Protein AF-A0A9X2I7Q3-F1 (afdb_monomer_lite)

Structure (mmCIF, N/CA/C/O backbone):
data_AF-A0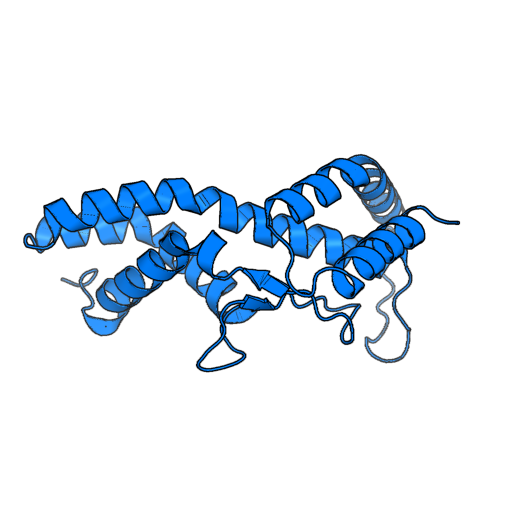A9X2I7Q3-F1
#
_entry.id   AF-A0A9X2I7Q3-F1
#
loop_
_atom_site.group_PDB
_atom_site.id
_atom_site.type_symbol
_atom_site.label_atom_id
_atom_site.label_alt_id
_atom_site.label_comp_id
_atom_site.label_asym_id
_atom_site.label_entity_id
_atom_site.label_seq_id
_atom_site.pdbx_PDB_ins_code
_atom_site.Cartn_x
_atom_site.Cartn_y
_atom_site.Cartn_z
_atom_site.occupancy
_atom_site.B_iso_or_equiv
_atom_site.auth_seq_id
_atom_site.auth_comp_id
_atom_site.auth_asym_id
_atom_site.auth_atom_id
_atom_site.pdbx_PDB_model_num
ATOM 1 N N . MET A 1 1 ? 18.298 -0.825 -27.591 1.00 58.97 1 MET A N 1
ATOM 2 C CA . MET A 1 1 ? 17.003 -0.404 -27.020 1.00 58.97 1 MET A CA 1
ATOM 3 C C . MET A 1 1 ? 17.300 0.122 -25.633 1.00 58.97 1 MET A C 1
ATOM 5 O O . MET A 1 1 ? 17.961 -0.590 -24.888 1.00 58.97 1 MET A O 1
ATOM 9 N N . ASP A 1 2 ? 16.919 1.358 -25.334 1.00 86.06 2 ASP A N 1
ATOM 10 C CA . ASP A 1 2 ? 17.159 1.960 -24.019 1.00 86.06 2 ASP A CA 1
ATOM 11 C C . ASP A 1 2 ? 16.440 1.172 -22.893 1.00 86.06 2 ASP A C 1
ATOM 13 O O . ASP A 1 2 ? 15.417 0.523 -23.138 1.00 86.06 2 ASP A O 1
ATOM 17 N N . ILE A 1 3 ? 17.007 1.162 -21.682 1.00 87.88 3 ILE A N 1
ATOM 18 C CA . ILE A 1 3 ? 16.543 0.343 -20.551 1.00 87.88 3 ILE A CA 1
ATOM 19 C C . ILE A 1 3 ? 15.154 0.763 -20.058 1.00 87.88 3 ILE A C 1
ATOM 21 O O . ILE A 1 3 ? 14.356 -0.108 -19.704 1.00 87.88 3 ILE A O 1
ATOM 25 N N . ALA A 1 4 ? 14.819 2.059 -20.117 1.00 87.31 4 ALA A N 1
ATOM 26 C CA . ALA A 1 4 ? 13.491 2.555 -19.762 1.00 87.31 4 ALA A CA 1
ATOM 27 C C . ALA A 1 4 ? 12.441 2.035 -20.753 1.00 87.31 4 ALA A C 1
ATOM 29 O O . ALA A 1 4 ? 11.371 1.566 -20.359 1.00 87.31 4 ALA A O 1
ATOM 30 N N . THR A 1 5 ? 12.787 2.007 -22.044 1.00 89.06 5 THR A N 1
ATOM 31 C CA . THR A 1 5 ? 11.926 1.422 -23.086 1.00 89.06 5 THR A CA 1
ATOM 32 C C . THR A 1 5 ? 11.692 -0.072 -22.839 1.00 89.06 5 THR A C 1
ATOM 34 O O . THR A 1 5 ? 10.551 -0.528 -22.854 1.00 89.06 5 THR A O 1
ATOM 37 N N . GLN A 1 6 ? 12.745 -0.831 -22.515 1.00 90.75 6 GLN A N 1
ATOM 38 C CA . GLN A 1 6 ? 12.624 -2.261 -22.196 1.00 90.75 6 GLN A CA 1
ATOM 39 C C . GLN A 1 6 ? 11.746 -2.520 -20.961 1.00 90.75 6 GLN A C 1
ATOM 41 O O . GLN A 1 6 ? 10.988 -3.492 -20.934 1.00 90.75 6 GLN A O 1
ATOM 46 N N . ALA A 1 7 ? 11.847 -1.670 -19.936 1.00 91.00 7 ALA A N 1
ATOM 47 C CA . ALA A 1 7 ? 11.047 -1.777 -18.719 1.00 91.00 7 ALA A CA 1
ATOM 48 C C . ALA A 1 7 ? 9.551 -1.565 -18.993 1.00 91.00 7 ALA A C 1
ATOM 50 O O . ALA A 1 7 ? 8.715 -2.348 -18.527 1.00 91.00 7 ALA A O 1
ATOM 51 N N . ILE A 1 8 ? 9.232 -0.551 -19.802 1.00 90.00 8 ILE A N 1
ATOM 52 C CA . ILE A 1 8 ? 7.868 -0.235 -20.240 1.00 90.00 8 ILE A CA 1
ATOM 53 C C . ILE A 1 8 ? 7.312 -1.348 -21.139 1.00 90.00 8 ILE A C 1
ATOM 55 O O . ILE A 1 8 ? 6.166 -1.763 -20.968 1.00 90.00 8 ILE A O 1
ATOM 59 N N . ASP A 1 9 ? 8.108 -1.881 -22.065 1.00 91.19 9 ASP A N 1
ATOM 60 C CA . ASP A 1 9 ? 7.674 -2.955 -22.964 1.00 91.19 9 ASP A CA 1
ATOM 61 C C . ASP A 1 9 ? 7.382 -4.260 -22.217 1.00 91.19 9 ASP A C 1
ATOM 63 O O . ASP A 1 9 ? 6.385 -4.931 -22.501 1.00 91.19 9 ASP A O 1
ATOM 67 N N . LEU A 1 10 ? 8.201 -4.608 -21.219 1.00 91.19 10 LEU A N 1
ATOM 68 C CA . LEU A 1 10 ? 7.933 -5.756 -20.353 1.00 91.19 10 LEU A CA 1
ATOM 69 C C . LEU A 1 10 ? 6.598 -5.598 -19.618 1.00 91.19 10 LEU A C 1
ATOM 71 O O . LEU A 1 10 ? 5.792 -6.531 -19.604 1.00 91.19 10 LEU A O 1
ATOM 75 N N . LEU A 1 11 ? 6.356 -4.416 -19.048 1.00 90.06 11 LEU A N 1
ATOM 76 C CA . LEU A 1 11 ? 5.111 -4.104 -18.355 1.00 90.06 11 LEU A CA 1
ATOM 77 C C . LEU A 1 11 ? 3.906 -4.183 -19.304 1.00 90.06 11 LEU A C 1
ATOM 79 O O . LEU A 1 11 ? 2.919 -4.842 -18.987 1.00 90.06 11 LEU A O 1
ATOM 83 N N . ASN A 1 12 ? 4.004 -3.610 -20.505 1.00 89.25 12 ASN A N 1
ATOM 84 C CA . ASN A 1 12 ? 2.956 -3.699 -21.525 1.00 89.25 12 ASN A CA 1
ATOM 85 C C . ASN A 1 12 ? 2.638 -5.150 -21.905 1.00 89.25 12 ASN A C 1
ATOM 87 O O . ASN A 1 12 ? 1.475 -5.512 -22.073 1.00 89.25 12 ASN A O 1
ATOM 91 N N . ASN A 1 13 ? 3.660 -5.996 -22.039 1.00 90.69 13 ASN A N 1
ATOM 92 C CA . ASN A 1 13 ? 3.466 -7.414 -22.332 1.00 90.69 13 ASN A CA 1
ATOM 93 C C . ASN A 1 13 ? 2.754 -8.136 -21.184 1.00 90.69 13 ASN A C 1
ATOM 95 O O . ASN A 1 13 ? 1.910 -8.998 -21.428 1.00 90.69 13 ASN A O 1
ATOM 99 N N . TRP A 1 14 ? 3.054 -7.769 -19.939 1.00 90.94 14 TRP A N 1
ATOM 100 C CA . TRP A 1 14 ? 2.334 -8.284 -18.783 1.00 90.94 14 TRP A CA 1
ATOM 101 C C . TRP A 1 14 ? 0.884 -7.832 -18.747 1.00 90.94 14 TRP A C 1
ATOM 103 O O . TRP A 1 14 ? 0.044 -8.694 -18.555 1.00 90.94 14 TRP A O 1
ATOM 113 N N . ILE A 1 15 ? 0.592 -6.553 -18.983 1.00 87.19 15 ILE A N 1
ATOM 114 C CA . ILE A 1 15 ? -0.779 -6.015 -18.991 1.00 87.19 15 ILE A CA 1
ATOM 115 C C . ILE A 1 15 ? -1.617 -6.661 -20.104 1.00 87.19 15 ILE A C 1
ATOM 117 O O . ILE A 1 15 ? -2.773 -7.025 -19.902 1.00 87.19 15 ILE A O 1
ATOM 121 N N . LYS A 1 16 ? -1.025 -6.865 -21.290 1.00 87.69 16 LYS A N 1
ATOM 122 C CA . LYS A 1 16 ? -1.692 -7.551 -22.410 1.00 87.69 16 LYS A CA 1
ATOM 123 C C . LYS A 1 16 ? -2.055 -8.998 -22.082 1.00 87.69 16 LYS A C 1
ATOM 125 O O . LYS A 1 16 ? -3.078 -9.485 -22.555 1.00 87.69 16 LYS A O 1
ATOM 130 N N . LYS A 1 17 ? -1.197 -9.691 -21.329 1.00 88.81 17 LYS A N 1
ATOM 131 C CA . LYS A 1 17 ? -1.407 -11.090 -20.939 1.00 88.81 17 LYS A CA 1
ATOM 132 C C . LYS A 1 17 ? -2.357 -11.204 -19.747 1.00 88.81 17 LYS A C 1
ATOM 134 O O . LYS A 1 17 ? -3.306 -11.979 -19.784 1.00 88.81 17 LYS A O 1
ATOM 139 N N . ASP A 1 18 ? -2.088 -10.413 -18.720 1.00 84.19 18 ASP A N 1
ATOM 140 C CA . ASP A 1 18 ? -2.765 -10.394 -17.437 1.00 84.19 18 ASP A CA 1
ATOM 141 C C . ASP A 1 18 ? -3.333 -8.986 -17.236 1.00 84.19 18 ASP A C 1
ATOM 143 O O . ASP A 1 18 ? -2.598 -8.047 -16.938 1.00 84.19 18 ASP A O 1
ATOM 147 N N . LYS A 1 19 ? -4.654 -8.833 -17.379 1.00 82.88 19 LYS A N 1
ATOM 148 C CA . LYS A 1 19 ? -5.319 -7.528 -17.206 1.00 82.88 19 LYS A CA 1
ATOM 149 C C . LYS A 1 19 ? -5.144 -6.942 -15.802 1.00 82.88 19 LYS A C 1
ATOM 151 O O . LYS A 1 19 ? -5.264 -5.737 -15.635 1.00 82.88 19 LYS A O 1
ATOM 156 N N . VAL A 1 20 ? -4.905 -7.794 -14.805 1.00 87.06 20 VAL A N 1
ATOM 157 C CA . VAL A 1 20 ? -4.722 -7.408 -13.404 1.00 87.06 20 VAL A CA 1
ATOM 158 C C . VAL A 1 20 ? -3.420 -8.020 -12.901 1.00 87.06 20 VAL A C 1
ATOM 160 O O . VAL A 1 20 ? -3.236 -9.238 -12.955 1.00 87.06 20 VAL A O 1
ATOM 163 N N . LEU A 1 21 ? -2.516 -7.172 -12.426 1.00 91.00 21 LEU A N 1
ATOM 164 C CA . LEU A 1 21 ? -1.224 -7.551 -11.875 1.00 91.00 21 LEU A CA 1
ATOM 165 C C . LEU A 1 21 ? -1.350 -7.884 -10.383 1.00 91.00 21 LEU A C 1
ATOM 167 O O . LEU A 1 21 ? -2.229 -7.378 -9.689 1.00 91.00 21 LEU A O 1
ATOM 171 N N . LEU A 1 22 ? -0.462 -8.757 -9.909 1.00 92.38 22 LEU A N 1
ATOM 172 C CA . LEU A 1 22 ? -0.274 -9.023 -8.482 1.00 92.38 22 LEU A CA 1
ATOM 173 C C . LEU A 1 22 ? 0.784 -8.074 -7.921 1.00 92.38 22 LEU A C 1
ATOM 175 O O . LEU A 1 22 ? 1.744 -7.764 -8.638 1.00 92.38 22 LEU A O 1
ATOM 179 N N . ILE A 1 23 ? 0.687 -7.706 -6.644 1.00 94.31 23 ILE A N 1
ATOM 180 C CA . ILE A 1 23 ? 1.695 -6.849 -6.002 1.00 94.31 23 ILE A CA 1
ATOM 181 C C . ILE A 1 23 ? 3.091 -7.467 -6.075 1.00 94.31 23 ILE A C 1
ATOM 183 O O . ILE A 1 23 ? 4.028 -6.793 -6.492 1.00 94.31 23 ILE A O 1
ATOM 187 N N . ALA A 1 24 ? 3.228 -8.775 -5.847 1.00 94.38 24 ALA A N 1
ATOM 188 C CA . ALA A 1 24 ? 4.518 -9.464 -5.969 1.00 94.38 24 ALA A CA 1
ATOM 189 C C . ALA A 1 24 ? 5.176 -9.297 -7.359 1.00 94.38 24 ALA A C 1
ATOM 191 O O . ALA A 1 24 ? 6.400 -9.273 -7.496 1.00 94.38 24 ALA A O 1
ATOM 192 N N . LYS A 1 25 ? 4.369 -9.163 -8.421 1.00 94.31 25 LYS A N 1
ATOM 193 C CA . LYS A 1 25 ? 4.858 -8.951 -9.792 1.00 94.31 25 LYS A CA 1
ATOM 194 C C . LYS A 1 25 ? 5.353 -7.516 -9.994 1.00 94.31 25 LYS A C 1
ATOM 196 O O . LYS A 1 25 ? 6.327 -7.308 -10.717 1.00 94.31 25 LYS A O 1
ATOM 201 N N . ILE A 1 26 ? 4.711 -6.552 -9.336 1.00 94.81 26 ILE A N 1
ATOM 202 C CA . ILE A 1 26 ? 5.138 -5.150 -9.294 1.00 94.81 26 ILE A CA 1
ATOM 203 C C . ILE A 1 26 ? 6.419 -5.008 -8.464 1.00 94.81 26 ILE A C 1
ATOM 205 O O . ILE A 1 26 ? 7.377 -4.400 -8.933 1.00 94.81 26 ILE A O 1
ATOM 209 N N . GLU A 1 27 ? 6.500 -5.643 -7.294 1.00 95.81 27 GLU A N 1
ATOM 210 C CA . GLU A 1 27 ? 7.714 -5.675 -6.466 1.00 95.81 27 GLU A CA 1
ATOM 211 C C . GLU A 1 27 ? 8.904 -6.263 -7.228 1.00 95.81 27 GLU A C 1
ATOM 213 O O . GLU A 1 27 ? 9.994 -5.694 -7.224 1.00 95.81 27 GLU A O 1
ATOM 218 N N . PHE A 1 28 ? 8.692 -7.361 -7.958 1.00 96.25 28 PHE A N 1
ATOM 219 C CA . PHE A 1 28 ? 9.726 -7.925 -8.819 1.00 96.25 28 PHE A CA 1
ATOM 220 C C . PHE A 1 28 ? 10.183 -6.939 -9.906 1.00 96.25 28 PHE A C 1
ATOM 222 O O . PHE A 1 28 ? 11.376 -6.856 -10.200 1.00 96.25 28 PHE A O 1
ATOM 229 N N . TRP A 1 29 ? 9.259 -6.182 -10.505 1.00 96.19 29 TRP A N 1
ATOM 230 C CA . TRP A 1 29 ? 9.601 -5.159 -11.494 1.00 96.19 29 TRP A CA 1
ATOM 231 C C . TRP A 1 29 ? 10.440 -4.036 -10.875 1.00 96.19 29 TRP A C 1
ATOM 233 O O . TRP A 1 29 ? 11.481 -3.695 -11.433 1.00 96.19 29 TRP A O 1
ATOM 243 N N . LEU A 1 30 ? 10.052 -3.533 -9.698 1.00 96.81 30 LEU A N 1
ATOM 244 C CA . LEU A 1 30 ? 10.820 -2.528 -8.955 1.00 96.81 30 LEU A CA 1
ATOM 245 C C . LEU A 1 30 ? 12.241 -3.023 -8.669 1.00 96.81 30 LEU A C 1
ATOM 247 O O . LEU A 1 30 ? 13.212 -2.353 -9.008 1.00 96.81 30 LEU A O 1
ATOM 251 N N . LEU A 1 31 ? 12.376 -4.241 -8.139 1.00 96.69 31 LEU A N 1
ATOM 252 C CA . LEU A 1 31 ? 13.680 -4.849 -7.859 1.00 96.69 31 LEU A CA 1
ATOM 253 C C . LEU A 1 31 ? 14.535 -4.984 -9.123 1.00 96.69 31 LEU A C 1
ATOM 255 O O . LEU A 1 31 ? 15.723 -4.662 -9.109 1.00 96.69 31 LEU A O 1
ATOM 259 N N . LYS A 1 32 ? 13.934 -5.428 -10.232 1.00 96.56 32 LYS A N 1
ATOM 260 C CA . LYS A 1 32 ? 14.633 -5.610 -11.508 1.00 96.56 32 LYS A CA 1
ATOM 261 C C . LYS A 1 32 ? 15.175 -4.296 -12.074 1.00 96.56 32 LYS A C 1
ATOM 263 O O . LYS A 1 32 ? 16.248 -4.301 -12.676 1.00 96.56 32 LYS A O 1
ATOM 268 N N . TYR A 1 33 ? 14.443 -3.197 -11.908 1.00 96.06 33 TYR A N 1
ATOM 269 C CA . TYR A 1 33 ? 14.780 -1.903 -12.504 1.00 96.06 33 TYR A CA 1
ATOM 270 C C . TYR A 1 33 ? 15.296 -0.863 -11.497 1.00 96.06 33 TYR A C 1
ATOM 272 O O . TYR A 1 33 ? 15.476 0.299 -11.861 1.00 96.06 33 TYR A O 1
ATOM 280 N N . TYR A 1 34 ? 15.624 -1.283 -10.272 1.00 95.50 34 TYR A N 1
ATOM 281 C CA . TYR A 1 34 ? 16.163 -0.418 -9.221 1.00 95.50 34 TYR A CA 1
ATOM 282 C C . TYR A 1 34 ? 17.444 0.320 -9.639 1.00 95.50 34 TYR A C 1
ATOM 284 O O . TYR A 1 34 ? 17.544 1.534 -9.472 1.00 95.50 34 TYR A O 1
ATOM 292 N N . HIS A 1 35 ? 18.425 -0.389 -10.208 1.00 94.44 35 HIS A N 1
ATOM 293 C CA . HIS A 1 35 ? 19.680 0.235 -10.647 1.00 94.44 35 HIS A CA 1
ATOM 294 C C . HIS A 1 35 ? 19.462 1.276 -11.763 1.00 94.44 35 HIS A C 1
ATOM 296 O O . HIS A 1 35 ? 19.869 2.420 -11.563 1.00 94.44 35 HIS A O 1
ATOM 302 N N . PRO A 1 36 ? 18.751 0.955 -12.866 1.00 92.88 36 PRO A N 1
ATOM 303 C CA . PRO A 1 36 ? 18.380 1.944 -13.880 1.00 92.88 36 PRO A CA 1
ATOM 304 C C . PRO A 1 36 ? 17.659 3.175 -13.322 1.00 92.88 36 PRO A C 1
ATOM 306 O O . PRO A 1 36 ? 17.973 4.302 -13.695 1.00 92.88 36 PRO A O 1
ATOM 309 N N . TYR A 1 37 ? 16.718 2.980 -12.394 1.00 93.25 37 TYR A N 1
ATOM 310 C CA . TYR A 1 37 ? 16.035 4.082 -11.715 1.00 93.25 37 TYR A CA 1
ATOM 311 C C . TYR A 1 37 ? 17.017 5.010 -10.989 1.00 93.25 37 TYR A C 1
ATOM 313 O O . TYR A 1 37 ? 16.986 6.228 -11.183 1.00 93.25 37 TYR A O 1
ATOM 321 N N . ARG A 1 38 ? 17.938 4.439 -10.205 1.00 91.88 38 ARG A N 1
ATOM 322 C CA . ARG A 1 38 ? 18.952 5.202 -9.464 1.00 91.88 38 ARG A CA 1
ATOM 323 C C . ARG A 1 38 ? 19.877 5.996 -10.385 1.00 91.88 38 ARG A C 1
ATOM 325 O O . ARG A 1 38 ? 20.193 7.138 -10.059 1.00 91.88 38 ARG A O 1
ATOM 332 N N . GLU A 1 39 ? 20.287 5.419 -11.510 1.00 89.56 39 GLU A N 1
ATOM 333 C CA . GLU A 1 39 ? 21.143 6.087 -12.497 1.00 89.56 39 GLU A CA 1
ATOM 334 C C . GLU A 1 39 ? 20.440 7.289 -13.138 1.00 89.56 39 GLU A C 1
ATOM 336 O O . GLU A 1 39 ? 21.002 8.383 -13.168 1.00 89.56 39 GLU A O 1
ATOM 341 N N . ILE A 1 40 ? 19.187 7.124 -13.578 1.00 87.44 40 ILE A N 1
ATOM 342 C CA . ILE A 1 40 ? 18.420 8.204 -14.215 1.00 87.44 40 ILE A CA 1
ATOM 343 C C . ILE A 1 40 ? 18.177 9.359 -13.233 1.00 87.44 40 ILE A C 1
ATOM 345 O O . ILE A 1 40 ? 18.362 10.521 -13.596 1.00 87.44 40 ILE A O 1
ATOM 349 N N . ILE A 1 41 ? 17.794 9.066 -11.984 1.00 85.06 41 ILE A N 1
ATOM 350 C CA . ILE A 1 41 ? 17.605 10.099 -10.952 1.00 85.06 41 ILE A CA 1
ATOM 351 C C . ILE A 1 41 ? 18.917 10.839 -10.660 1.00 85.06 41 ILE A C 1
ATOM 353 O O . ILE A 1 41 ? 18.916 12.066 -10.553 1.00 85.06 41 ILE A O 1
ATOM 357 N N . MET A 1 42 ? 20.041 10.119 -10.570 1.00 82.25 42 MET A N 1
ATOM 358 C CA . MET A 1 42 ? 21.352 10.727 -10.331 1.00 82.25 42 MET A CA 1
ATOM 359 C C . MET A 1 42 ? 21.743 11.680 -11.466 1.00 82.25 42 MET A C 1
ATOM 361 O O . MET A 1 42 ? 22.130 12.815 -11.193 1.00 82.25 42 MET A O 1
ATOM 365 N N . LEU A 1 43 ? 21.584 11.262 -12.723 1.00 80.88 43 LEU A N 1
ATOM 366 C CA . LEU A 1 43 ? 21.875 12.104 -13.886 1.00 80.88 43 LEU A CA 1
ATOM 367 C C . LEU A 1 43 ? 20.992 13.359 -13.911 1.00 80.88 43 LEU A C 1
ATOM 369 O O . LEU A 1 43 ? 21.515 14.464 -14.028 1.00 80.88 43 LEU A O 1
ATOM 373 N N . LYS A 1 44 ? 19.680 13.220 -13.675 1.00 76.62 44 LYS A N 1
ATOM 374 C CA . LYS A 1 44 ? 18.766 14.373 -13.587 1.00 76.62 44 LYS A CA 1
ATOM 375 C C . LYS A 1 44 ? 19.139 15.349 -12.468 1.00 76.62 44 LYS A C 1
ATOM 377 O O . LYS A 1 44 ? 19.036 16.557 -12.646 1.00 76.62 44 LYS A O 1
ATOM 382 N N . SER A 1 45 ? 19.594 14.846 -11.318 1.00 71.44 45 SER A N 1
ATOM 383 C CA . SER A 1 45 ? 20.013 15.704 -10.199 1.00 71.44 45 SER A CA 1
ATOM 384 C C . SER A 1 45 ? 21.268 16.532 -10.504 1.00 71.44 45 SER A C 1
ATOM 386 O O . SER A 1 45 ? 21.430 17.613 -9.948 1.00 71.44 45 SER A O 1
ATOM 388 N N . ILE A 1 46 ? 22.125 16.045 -11.408 1.00 65.19 46 ILE A N 1
ATOM 389 C CA . ILE A 1 46 ? 23.327 16.743 -11.884 1.00 65.19 46 ILE A CA 1
ATOM 390 C C . ILE A 1 46 ? 22.963 17.778 -12.963 1.00 65.19 46 ILE A C 1
ATOM 392 O O . ILE A 1 46 ? 23.588 18.832 -13.034 1.00 65.19 46 ILE A O 1
ATOM 396 N N . GLU A 1 47 ? 21.944 17.501 -13.781 1.00 62.31 47 GLU A N 1
ATOM 397 C CA . GLU A 1 47 ? 21.483 18.380 -14.867 1.00 62.31 47 GLU A CA 1
ATOM 398 C C . GLU A 1 47 ? 20.645 19.582 -14.388 1.00 62.31 47 GLU A C 1
ATOM 400 O O . GLU A 1 47 ? 20.618 20.609 -15.064 1.00 62.31 47 GLU A O 1
ATOM 405 N N . ASN A 1 48 ? 20.011 19.508 -13.212 1.00 55.47 48 ASN A N 1
ATOM 406 C CA . ASN A 1 48 ? 19.116 20.544 -12.663 1.00 55.47 48 ASN A CA 1
ATOM 407 C C . ASN A 1 48 ? 19.819 21.841 -12.173 1.00 55.47 48 ASN A C 1
ATOM 409 O O . ASN A 1 48 ? 19.319 22.523 -11.280 1.00 55.47 48 ASN A O 1
ATOM 413 N N . GLY A 1 49 ? 20.963 22.212 -12.757 1.00 51.84 49 GLY A N 1
ATOM 414 C CA . GLY A 1 49 ? 21.620 23.510 -12.551 1.00 51.84 49 GLY A CA 1
ATOM 415 C C . GLY A 1 49 ? 20.959 24.687 -13.286 1.00 51.84 49 GLY A C 1
ATOM 416 O O . GLY A 1 49 ? 21.292 25.833 -12.998 1.00 51.84 49 GLY A O 1
ATOM 417 N N . GLU A 1 50 ? 20.015 24.435 -14.198 1.00 46.50 50 GLU A N 1
ATOM 418 C CA . GLU A 1 50 ? 19.226 25.464 -14.887 1.00 46.50 50 GLU A CA 1
ATOM 419 C C . GLU A 1 50 ? 17.755 25.025 -14.987 1.00 46.50 50 GLU A C 1
ATOM 421 O O . GLU A 1 50 ? 17.402 24.106 -15.728 1.00 46.50 50 GLU A O 1
ATOM 426 N N . GLU A 1 51 ? 16.873 25.682 -14.228 1.00 43.09 51 GLU A N 1
ATOM 427 C CA . GLU A 1 51 ? 15.424 25.498 -14.340 1.00 43.09 51 GLU A CA 1
ATOM 428 C C . GLU A 1 51 ? 14.925 26.014 -15.696 1.00 43.09 51 GLU A C 1
ATOM 430 O O . GLU A 1 51 ? 14.973 27.208 -15.991 1.00 43.09 51 GLU A O 1
ATOM 435 N N . CYS A 1 52 ? 14.366 25.122 -16.509 1.00 40.88 52 CYS A N 1
ATOM 436 C CA . CYS A 1 52 ? 13.554 25.495 -17.660 1.00 40.88 52 CYS A CA 1
ATOM 437 C C . CYS A 1 52 ? 12.117 25.021 -17.424 1.00 40.88 52 CYS A C 1
ATOM 439 O O . CYS A 1 52 ? 11.784 23.860 -17.660 1.00 40.88 52 CYS A O 1
ATOM 441 N N . PHE A 1 53 ? 11.258 25.944 -16.987 1.00 39.44 53 PHE A N 1
ATOM 442 C CA . PHE A 1 53 ? 9.807 25.772 -16.965 1.00 39.44 53 PHE A CA 1
ATOM 443 C C . PHE A 1 53 ? 9.307 25.468 -18.385 1.00 39.44 53 PHE A C 1
ATOM 445 O O . PHE A 1 53 ? 9.348 26.330 -19.264 1.00 39.44 53 PHE A O 1
ATOM 452 N N . LYS A 1 54 ? 8.823 24.245 -18.628 1.00 45.66 54 LYS A N 1
ATOM 453 C CA . LYS A 1 54 ? 8.083 23.901 -19.850 1.00 45.66 54 LYS A CA 1
ATOM 454 C C . LYS A 1 54 ? 6.629 23.612 -19.502 1.00 45.66 54 LYS A C 1
ATOM 456 O O . LYS A 1 54 ? 6.344 22.903 -18.543 1.00 45.66 54 LYS A O 1
ATOM 461 N N . LEU A 1 55 ? 5.726 24.204 -20.282 1.00 45.56 55 LEU A N 1
ATOM 462 C CA . LEU A 1 55 ? 4.280 24.053 -20.131 1.00 45.56 55 LEU A CA 1
ATOM 463 C C . LEU A 1 55 ? 3.821 22.614 -20.467 1.00 45.56 55 LEU A C 1
ATOM 465 O O . LEU A 1 55 ? 4.466 21.956 -21.286 1.00 45.56 55 LEU A O 1
ATOM 469 N N . PRO A 1 56 ? 2.717 22.122 -19.866 1.00 51.91 56 PRO A N 1
ATOM 470 C CA . PRO A 1 56 ? 2.531 20.686 -19.615 1.00 51.91 56 PRO A CA 1
ATOM 471 C C . PRO A 1 56 ? 1.988 19.838 -20.778 1.00 51.91 56 PRO A C 1
ATOM 473 O O . PRO A 1 56 ? 2.128 18.620 -20.735 1.00 51.91 56 PRO A O 1
ATOM 476 N N . ASP A 1 57 ? 1.364 20.421 -21.807 1.00 51.19 57 ASP A N 1
ATOM 477 C CA . ASP A 1 57 ? 0.415 19.648 -22.634 1.00 51.19 57 ASP A CA 1
ATOM 478 C C . ASP A 1 57 ? 0.862 19.286 -24.066 1.00 51.19 57 ASP A C 1
ATOM 480 O O . ASP A 1 57 ? 0.188 18.495 -24.726 1.00 51.19 57 ASP A O 1
ATOM 484 N N . GLU A 1 58 ? 2.006 19.773 -24.562 1.00 49.91 58 GLU A N 1
ATOM 485 C CA . GLU A 1 58 ? 2.392 19.567 -25.978 1.00 49.91 58 GLU A CA 1
ATOM 486 C C . GLU A 1 58 ? 3.588 18.627 -26.204 1.00 49.91 58 GLU A C 1
ATOM 488 O O . GLU A 1 58 ? 3.810 18.154 -27.323 1.00 49.91 58 GLU A O 1
ATOM 493 N N . ILE A 1 59 ? 4.343 18.283 -25.157 1.00 61.31 59 ILE A N 1
ATOM 494 C CA . ILE A 1 59 ? 5.503 17.393 -25.275 1.00 61.31 59 ILE A CA 1
ATOM 495 C C . ILE A 1 59 ? 5.094 16.003 -24.795 1.00 61.31 59 ILE A C 1
ATOM 497 O O . ILE A 1 59 ? 4.853 15.788 -23.611 1.00 61.31 59 ILE A O 1
ATOM 501 N N . LYS A 1 60 ? 5.026 15.034 -25.718 1.00 67.75 60 LYS A N 1
ATOM 502 C CA . LYS A 1 60 ? 4.897 13.622 -25.332 1.00 67.75 60 LYS A CA 1
ATOM 503 C C . LYS A 1 60 ? 6.053 13.280 -24.384 1.00 67.75 60 LYS A C 1
ATOM 505 O O . LYS A 1 60 ? 7.202 13.466 -24.796 1.00 67.75 60 LYS A O 1
ATOM 510 N N . PRO A 1 61 ? 5.771 12.768 -23.177 1.00 72.88 61 PRO A N 1
ATOM 511 C CA . PRO A 1 61 ? 6.817 12.485 -22.213 1.00 72.88 61 PRO A CA 1
ATOM 512 C C . PRO A 1 61 ? 7.775 11.445 -22.779 1.00 72.88 61 PRO A C 1
ATOM 514 O O . PRO A 1 61 ? 7.364 10.479 -23.443 1.00 72.88 61 PRO A O 1
ATOM 517 N N . LYS A 1 62 ? 9.064 11.670 -22.542 1.00 83.19 62 LYS A N 1
ATOM 518 C CA . LYS A 1 62 ? 10.119 10.775 -23.011 1.00 83.19 62 LYS A CA 1
ATOM 519 C C . LYS A 1 62 ? 10.021 9.418 -22.293 1.00 83.19 62 LYS A C 1
ATOM 521 O O . LYS A 1 62 ? 9.455 9.346 -21.197 1.00 83.19 62 LYS A O 1
ATOM 526 N N . PRO A 1 63 ? 10.546 8.322 -22.874 1.00 84.31 63 PRO A N 1
ATOM 527 C CA . PRO A 1 63 ? 10.532 7.006 -22.231 1.00 84.31 63 PRO A CA 1
ATOM 528 C C . PRO A 1 63 ? 11.069 7.012 -20.794 1.00 84.31 63 PRO A C 1
ATOM 530 O O . PRO A 1 63 ? 10.517 6.325 -19.942 1.00 84.31 63 PRO A O 1
ATOM 533 N N . GLU A 1 64 ? 12.085 7.823 -20.509 1.00 86.00 64 GLU A N 1
ATOM 534 C CA . GLU A 1 64 ? 12.699 7.944 -19.188 1.00 86.00 64 GLU A CA 1
ATOM 535 C C . GLU A 1 64 ? 11.754 8.606 -18.180 1.00 86.00 64 GLU A C 1
ATOM 537 O O . GLU A 1 64 ? 11.635 8.138 -17.056 1.00 86.00 64 GLU A O 1
ATOM 542 N N . GLU A 1 65 ? 11.035 9.660 -18.576 1.00 85.00 65 GLU A N 1
ATOM 543 C CA . GLU A 1 65 ? 10.027 10.314 -17.725 1.00 85.00 65 GLU A CA 1
ATOM 544 C C . GLU A 1 65 ? 8.888 9.350 -17.398 1.00 85.00 65 GLU A C 1
ATOM 546 O O . GLU A 1 65 ? 8.509 9.200 -16.241 1.00 85.00 65 GLU A O 1
ATOM 551 N N . ARG A 1 66 ? 8.419 8.610 -18.408 1.00 86.94 66 ARG A N 1
ATOM 552 C CA . ARG A 1 66 ? 7.385 7.585 -18.228 1.00 86.94 66 ARG A CA 1
ATOM 553 C C . ARG A 1 66 ? 7.827 6.462 -17.303 1.00 86.94 66 ARG A C 1
ATOM 555 O O . ARG A 1 66 ? 7.034 5.980 -16.502 1.00 86.94 66 ARG A O 1
ATOM 562 N N . PHE A 1 67 ? 9.075 6.029 -17.434 1.00 91.12 67 PHE A N 1
ATOM 563 C CA . PHE A 1 67 ? 9.652 5.005 -16.575 1.00 91.12 67 PHE A CA 1
ATOM 564 C C . PHE A 1 67 ? 9.785 5.482 -15.126 1.00 91.12 67 PHE A C 1
ATOM 566 O O . PHE A 1 67 ? 9.450 4.720 -14.225 1.00 91.12 67 PHE A O 1
ATOM 573 N N . LEU A 1 68 ? 10.232 6.721 -14.900 1.00 90.75 68 LEU A N 1
ATOM 574 C CA . LEU A 1 68 ? 10.345 7.283 -13.553 1.00 90.75 68 LEU A CA 1
ATOM 575 C C . LEU A 1 68 ? 8.982 7.399 -12.872 1.00 90.75 68 LEU A C 1
ATOM 577 O O . LEU A 1 68 ? 8.847 6.932 -11.746 1.00 90.75 68 LEU A O 1
ATOM 581 N N . ASP A 1 69 ? 7.979 7.950 -13.558 1.00 89.06 69 ASP A N 1
ATOM 582 C CA . ASP A 1 69 ? 6.623 8.047 -13.011 1.00 89.06 69 ASP A CA 1
ATOM 583 C C . ASP A 1 69 ? 6.080 6.659 -12.655 1.00 89.06 69 ASP A C 1
ATOM 585 O O . ASP A 1 69 ? 5.584 6.448 -11.555 1.00 89.06 69 ASP A O 1
ATOM 589 N N . LEU A 1 70 ? 6.235 5.681 -13.556 1.00 91.44 70 LEU A N 1
ATOM 590 C CA . LEU A 1 70 ? 5.840 4.295 -13.291 1.00 91.44 70 LEU A CA 1
ATOM 591 C C . LEU A 1 70 ? 6.531 3.719 -12.059 1.00 91.44 70 LEU A C 1
ATOM 593 O O . LEU A 1 70 ? 5.889 3.063 -11.242 1.00 91.44 70 LEU A O 1
ATOM 597 N N . TYR A 1 71 ? 7.839 3.941 -11.942 1.00 93.81 71 TYR A N 1
ATOM 598 C CA . TYR A 1 71 ? 8.621 3.435 -10.826 1.00 93.81 71 TYR A CA 1
ATOM 599 C C . TYR A 1 71 ? 8.143 4.034 -9.501 1.00 93.81 71 TYR A C 1
ATOM 601 O O . TYR A 1 71 ? 7.931 3.291 -8.546 1.00 93.81 71 TYR A O 1
ATOM 609 N N . LEU A 1 72 ? 7.923 5.349 -9.457 1.00 91.50 72 LEU A N 1
ATOM 610 C CA . LEU A 1 72 ? 7.454 6.052 -8.263 1.00 91.50 72 LEU A CA 1
ATOM 611 C C . LEU 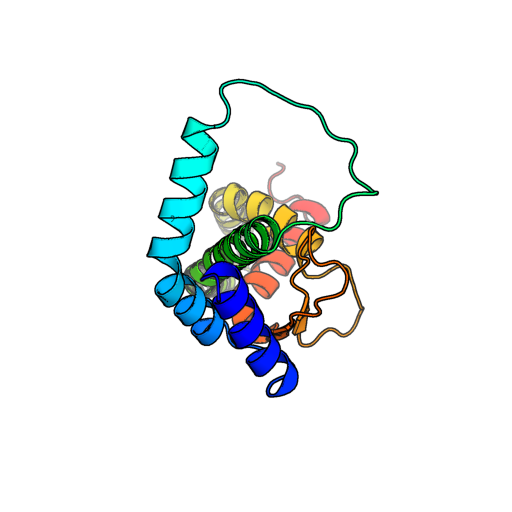A 1 72 ? 6.040 5.620 -7.859 1.00 91.50 72 LEU A C 1
ATOM 613 O O . LEU A 1 72 ? 5.801 5.337 -6.686 1.00 91.50 72 LEU A O 1
ATOM 617 N N . GLU A 1 73 ? 5.119 5.491 -8.816 1.00 89.62 73 GLU A N 1
ATOM 618 C CA . GLU A 1 73 ? 3.752 5.041 -8.524 1.00 89.62 73 GLU A CA 1
ATOM 619 C C . GLU A 1 73 ? 3.714 3.586 -8.038 1.00 89.62 73 GLU A C 1
ATOM 621 O O . GLU A 1 73 ? 2.981 3.244 -7.107 1.00 89.62 73 GLU A O 1
ATOM 626 N N . PHE A 1 74 ? 4.550 2.716 -8.607 1.00 93.31 74 PHE A N 1
ATOM 627 C CA . PHE A 1 74 ? 4.705 1.345 -8.121 1.00 93.31 74 PHE A CA 1
ATOM 628 C C . PHE A 1 74 ? 5.346 1.295 -6.733 1.00 93.31 74 PHE A C 1
ATOM 630 O O . PHE A 1 74 ? 4.910 0.514 -5.888 1.00 93.31 74 PHE A O 1
ATOM 637 N N . GLU A 1 75 ? 6.354 2.125 -6.468 1.00 93.62 75 GLU A N 1
ATOM 638 C CA . GLU A 1 75 ? 6.981 2.217 -5.150 1.00 93.62 75 GLU A CA 1
ATOM 639 C C . GLU A 1 75 ? 5.976 2.684 -4.091 1.00 93.62 75 GLU A C 1
ATOM 641 O O . GLU A 1 75 ? 5.900 2.084 -3.014 1.00 93.62 75 GLU A O 1
ATOM 646 N N . LYS A 1 76 ? 5.161 3.697 -4.405 1.00 90.00 76 LYS A N 1
ATOM 647 C CA . LYS A 1 76 ? 4.074 4.187 -3.550 1.00 90.00 76 LYS A CA 1
ATOM 648 C C . LYS A 1 76 ? 3.055 3.087 -3.256 1.00 90.00 76 LYS A C 1
ATOM 650 O O . LYS A 1 76 ? 2.789 2.803 -2.088 1.00 90.00 76 LYS A O 1
ATOM 655 N N . LEU A 1 77 ? 2.568 2.395 -4.286 1.00 90.88 77 LEU A N 1
ATOM 656 C CA . LEU A 1 77 ? 1.618 1.293 -4.134 1.00 90.88 77 LEU A CA 1
ATOM 657 C C . LEU A 1 77 ? 2.176 0.153 -3.266 1.00 90.88 77 LEU A C 1
ATOM 659 O O . LEU A 1 77 ? 1.508 -0.314 -2.343 1.00 90.88 77 LEU A O 1
ATOM 663 N N . CYS A 1 78 ? 3.411 -0.286 -3.520 1.00 92.88 78 CYS A N 1
ATOM 664 C CA . CYS A 1 78 ? 4.047 -1.329 -2.713 1.00 92.88 78 CYS A CA 1
ATOM 665 C C . CYS A 1 78 ? 4.313 -0.855 -1.278 1.00 92.88 78 CYS A C 1
ATOM 667 O O . CYS A 1 78 ? 4.258 -1.653 -0.345 1.00 92.88 78 CYS A O 1
ATOM 669 N N . SER A 1 79 ? 4.579 0.438 -1.074 1.00 90.19 79 SER A N 1
ATOM 670 C CA . SER A 1 79 ? 4.707 1.026 0.264 1.00 90.19 79 SER A CA 1
ATOM 671 C C . SER A 1 79 ? 3.407 0.946 1.051 1.00 90.19 79 SER A C 1
ATOM 673 O O . SER A 1 79 ? 3.447 0.588 2.224 1.00 90.19 79 SER A O 1
ATOM 675 N N . LEU A 1 80 ? 2.271 1.192 0.398 1.00 89.12 80 LEU A N 1
ATOM 676 C CA . LEU A 1 80 ? 0.947 1.022 0.994 1.00 89.12 80 LEU A CA 1
ATOM 677 C C . LEU A 1 80 ? 0.670 -0.451 1.319 1.00 89.12 80 LEU A C 1
ATOM 679 O O . LEU A 1 80 ? 0.257 -0.765 2.431 1.00 89.12 80 LEU A O 1
ATOM 683 N N . HIS A 1 81 ? 0.995 -1.367 0.402 1.00 92.69 81 HIS A N 1
ATOM 684 C CA . HIS A 1 81 ? 0.784 -2.804 0.609 1.00 92.69 81 HIS A CA 1
ATOM 685 C C . HIS A 1 81 ? 1.552 -3.351 1.824 1.00 92.69 81 HIS A C 1
ATOM 687 O O . HIS A 1 81 ? 1.080 -4.256 2.508 1.00 92.69 81 HIS A O 1
ATOM 693 N N . ARG A 1 82 ? 2.717 -2.777 2.164 1.00 91.94 82 ARG A N 1
ATOM 694 C CA . ARG A 1 82 ? 3.484 -3.180 3.358 1.00 91.94 82 ARG A CA 1
ATOM 695 C C . ARG A 1 82 ? 2.739 -2.956 4.679 1.00 91.94 82 ARG A C 1
ATOM 697 O O . ARG A 1 82 ? 3.088 -3.604 5.666 1.00 91.94 82 ARG A O 1
ATOM 704 N N . PHE A 1 83 ? 1.722 -2.095 4.711 1.00 91.69 83 PHE A N 1
ATOM 705 C CA . PHE A 1 83 ? 0.892 -1.896 5.899 1.00 91.69 83 PHE A CA 1
ATOM 706 C C . PHE A 1 83 ? -0.189 -2.967 6.083 1.00 91.69 83 PHE A C 1
ATOM 708 O O . PHE A 1 83 ? -0.772 -3.026 7.160 1.00 91.69 83 PHE A O 1
ATOM 715 N N . GLU A 1 84 ? -0.423 -3.865 5.118 1.00 94.25 84 GLU A N 1
ATOM 716 C CA . GLU A 1 84 ? -1.461 -4.902 5.235 1.00 94.25 84 GLU A CA 1
ATOM 717 C C . GLU A 1 84 ? -1.332 -5.735 6.514 1.00 94.25 84 GLU A C 1
ATOM 719 O O . GLU A 1 84 ? -2.310 -5.916 7.236 1.00 94.25 84 GLU A O 1
ATOM 724 N N . ASN A 1 85 ? -0.117 -6.183 6.841 1.00 94.50 85 ASN A N 1
ATOM 725 C CA . ASN A 1 85 ? 0.133 -6.962 8.056 1.00 94.50 85 ASN A CA 1
ATOM 726 C C . ASN A 1 85 ? -0.069 -6.124 9.332 1.00 94.50 85 ASN A C 1
ATOM 728 O O . ASN A 1 85 ? -0.559 -6.618 10.344 1.00 94.50 85 ASN A O 1
ATOM 732 N N . TYR A 1 86 ? 0.293 -4.840 9.292 1.00 95.19 86 TYR A N 1
ATOM 733 C CA . TYR A 1 86 ? 0.029 -3.933 10.407 1.00 95.19 86 TYR A CA 1
ATOM 734 C C . TYR A 1 86 ? -1.482 -3.784 10.635 1.00 95.19 86 TYR A C 1
ATOM 736 O O . TYR A 1 86 ? -1.961 -3.944 11.756 1.00 95.19 86 TYR A O 1
ATOM 744 N N . PHE A 1 87 ? -2.250 -3.569 9.568 1.00 95.81 87 PHE A N 1
ATOM 745 C CA . PHE A 1 87 ? -3.697 -3.420 9.661 1.00 95.81 87 PHE A CA 1
ATOM 746 C C . PHE A 1 87 ? -4.418 -4.709 10.034 1.00 95.81 87 PHE A C 1
ATOM 748 O O . PHE A 1 87 ? -5.395 -4.650 10.770 1.00 95.81 87 PHE A O 1
ATOM 755 N N . GLU A 1 88 ? -3.928 -5.876 9.624 1.00 97.31 88 GLU A N 1
ATOM 756 C CA . GLU A 1 88 ? -4.451 -7.158 10.105 1.00 97.31 88 GLU A CA 1
ATOM 757 C C . GLU A 1 88 ? -4.362 -7.272 11.640 1.00 97.31 88 GLU A C 1
ATOM 759 O O . GLU A 1 88 ? -5.317 -7.695 12.309 1.00 97.31 88 GLU A O 1
ATOM 764 N N . GLN A 1 89 ? -3.233 -6.846 12.215 1.00 97.62 89 GLN A N 1
ATOM 765 C CA . GLN A 1 89 ? -3.020 -6.839 13.663 1.00 97.62 89 GLN A CA 1
ATOM 766 C C . GLN A 1 89 ? -3.928 -5.816 14.354 1.00 97.62 89 GLN A C 1
ATOM 768 O O . GLN A 1 89 ? -4.595 -6.150 15.336 1.00 97.62 89 GLN A O 1
ATOM 773 N N . GLU A 1 90 ? -4.022 -4.595 13.823 1.00 97.25 90 GLU A N 1
ATOM 774 C CA . GLU A 1 90 ? -4.885 -3.551 14.387 1.00 97.25 90 GLU A CA 1
ATOM 775 C C . GLU A 1 90 ? -6.376 -3.905 14.288 1.00 97.25 90 GLU A C 1
ATOM 777 O O . GLU A 1 90 ? -7.119 -3.663 15.236 1.00 97.25 90 GLU A O 1
ATOM 782 N N . LEU A 1 91 ? -6.823 -4.539 13.199 1.00 97.88 91 LEU A N 1
ATOM 783 C CA . LEU A 1 91 ? -8.194 -5.042 13.051 1.00 97.88 91 LEU A CA 1
ATOM 784 C C . LEU A 1 91 ? -8.503 -6.167 14.044 1.00 97.88 91 LEU A C 1
ATOM 786 O O . LEU A 1 91 ? -9.632 -6.295 14.523 1.00 97.88 91 LEU A O 1
ATOM 790 N N . SER A 1 92 ? -7.511 -6.997 14.363 1.00 97.81 92 SER A N 1
ATOM 791 C CA . SER A 1 92 ? -7.650 -8.034 15.386 1.00 97.81 92 SER A CA 1
ATOM 792 C C . SER A 1 92 ? -7.786 -7.421 16.776 1.00 97.81 92 SER A C 1
ATOM 794 O O . SER A 1 92 ? -8.751 -7.735 17.467 1.00 97.81 92 SER A O 1
ATOM 796 N N . HIS A 1 93 ? -6.927 -6.461 17.121 1.00 97.50 93 HIS A N 1
ATOM 797 C CA . HIS A 1 93 ? -7.027 -5.711 18.372 1.00 97.50 93 HIS A CA 1
ATOM 798 C C . HIS A 1 93 ? -8.357 -4.948 18.482 1.00 97.50 93 HIS A C 1
ATOM 800 O O . HIS A 1 93 ? -9.032 -5.033 19.505 1.00 97.50 93 HIS A O 1
ATOM 806 N N . TYR A 1 94 ? -8.800 -4.286 17.407 1.00 97.06 94 TYR A N 1
ATOM 807 C CA . TYR A 1 94 ? -10.088 -3.590 17.346 1.00 97.06 94 TYR A CA 1
ATOM 808 C C . TYR A 1 94 ? -11.262 -4.496 17.751 1.00 97.06 94 TYR A C 1
ATOM 810 O O . TYR A 1 94 ? -12.120 -4.084 18.533 1.00 97.06 94 TYR A O 1
ATOM 818 N N . ARG A 1 95 ? -11.294 -5.747 17.265 1.00 97.25 95 ARG A N 1
ATOM 819 C CA . ARG A 1 95 ? -12.363 -6.711 17.589 1.00 97.25 95 ARG A CA 1
ATOM 820 C C . ARG A 1 95 ? -12.444 -7.034 19.081 1.00 97.25 95 ARG A C 1
ATOM 822 O O . ARG A 1 95 ? -13.539 -7.294 19.574 1.00 97.25 95 ARG A O 1
ATOM 829 N N . GLU A 1 96 ? -11.321 -7.000 19.788 1.00 97.56 96 GLU A N 1
ATOM 830 C CA . GLU A 1 96 ? -11.256 -7.263 21.229 1.00 97.56 96 GLU A CA 1
ATOM 831 C C . GLU A 1 96 ? -11.764 -6.072 22.050 1.00 97.56 96 GLU A C 1
ATOM 833 O O . GLU A 1 96 ? -12.387 -6.254 23.096 1.00 97.56 96 GLU A O 1
ATOM 838 N N . ILE A 1 97 ? -11.547 -4.850 21.556 1.00 96.88 97 ILE A N 1
ATOM 839 C CA . ILE A 1 97 ? -11.834 -3.613 22.294 1.00 96.88 97 ILE A CA 1
ATOM 840 C C . ILE A 1 97 ? -13.130 -2.911 21.871 1.00 96.88 97 ILE A C 1
ATOM 842 O O . ILE A 1 97 ? -13.507 -1.924 22.497 1.00 96.88 97 ILE A O 1
ATOM 846 N N . VAL A 1 98 ? -13.839 -3.397 20.843 1.00 94.75 98 VAL A N 1
ATOM 847 C CA . VAL A 1 98 ? -14.980 -2.703 20.203 1.00 94.75 98 VAL A CA 1
ATOM 848 C C . VAL A 1 98 ? -16.122 -2.312 21.152 1.00 94.75 98 VAL A C 1
ATOM 850 O O . VAL A 1 98 ? -16.874 -1.382 20.874 1.00 94.75 98 VAL A O 1
ATOM 853 N N . GLN A 1 99 ? -16.259 -2.995 22.289 1.00 94.62 99 GLN A N 1
ATOM 854 C CA . GLN A 1 99 ? -17.285 -2.690 23.293 1.00 94.62 99 GLN A CA 1
ATOM 855 C C . GLN A 1 99 ? -16.857 -1.599 24.291 1.00 94.62 99 GLN A C 1
ATOM 857 O O . GLN A 1 99 ? -17.692 -1.075 25.025 1.00 94.62 99 GLN A O 1
ATOM 862 N N . SER A 1 100 ? -15.571 -1.239 24.332 1.00 95.50 100 SER A N 1
ATOM 863 C CA . SER A 1 100 ? -15.024 -0.234 25.244 1.00 95.50 100 SER A CA 1
ATOM 864 C C . SER A 1 100 ? -14.759 1.075 24.511 1.00 95.50 100 SER A C 1
ATOM 866 O O . SER A 1 100 ? -13.809 1.203 23.740 1.00 95.50 100 SER A O 1
ATOM 868 N N . ARG A 1 101 ? -15.578 2.093 24.793 1.00 92.44 101 ARG A N 1
ATOM 869 C CA . ARG A 1 101 ? -15.418 3.428 24.199 1.00 92.44 101 ARG A CA 1
ATOM 870 C C . ARG A 1 101 ? -14.053 4.050 24.512 1.00 92.44 101 ARG A C 1
ATOM 872 O O . ARG A 1 101 ? -13.474 4.702 23.648 1.00 92.44 101 ARG A O 1
ATOM 879 N N . GLU A 1 102 ? -13.548 3.862 25.730 1.00 94.56 102 GLU A N 1
ATOM 880 C CA . GLU A 1 102 ? -12.253 4.414 26.143 1.00 94.56 102 GLU A CA 1
ATOM 881 C C . GLU A 1 102 ? -11.093 3.761 25.389 1.00 94.56 102 GLU A C 1
ATOM 883 O O . GLU A 1 102 ? -10.215 4.462 24.885 1.00 94.56 102 GLU A O 1
ATOM 888 N N . GLU A 1 103 ? -11.111 2.434 25.252 1.00 96.50 103 GLU A N 1
ATOM 889 C CA . GLU A 1 103 ? -10.075 1.714 24.506 1.00 96.50 103 GLU A CA 1
ATOM 890 C C . GLU A 1 103 ? -10.159 2.010 23.006 1.00 96.50 103 GLU A C 1
ATOM 892 O O . GLU A 1 103 ? -9.131 2.237 22.371 1.00 96.50 103 GLU A O 1
ATOM 897 N N . LEU A 1 104 ? -11.369 2.135 22.450 1.00 95.44 104 LEU A N 1
ATOM 898 C CA . LEU A 1 104 ? -11.560 2.586 21.071 1.00 95.44 104 LEU A CA 1
ATOM 899 C C . LEU A 1 104 ? -10.968 3.973 20.822 1.00 95.44 104 LEU A C 1
ATOM 901 O O . LEU A 1 104 ? -10.324 4.183 19.797 1.00 95.44 104 LEU A O 1
ATOM 905 N N . LYS A 1 105 ? -11.139 4.916 21.757 1.00 95.00 105 LYS A N 1
ATOM 906 C CA . LYS A 1 105 ? -10.539 6.251 21.640 1.00 95.00 105 LYS A CA 1
ATOM 907 C C . LYS A 1 105 ? -9.010 6.181 21.641 1.00 95.00 105 LYS A C 1
ATOM 909 O O . LYS A 1 105 ? -8.375 6.828 20.813 1.00 95.00 105 LYS A O 1
ATOM 914 N N . LYS A 1 106 ? -8.409 5.374 22.523 1.00 95.62 106 LYS A N 1
ATOM 915 C CA . LYS A 1 106 ? -6.947 5.167 22.551 1.00 95.62 106 LYS A CA 1
ATOM 916 C C . LYS A 1 106 ? -6.440 4.540 21.255 1.00 95.62 106 LYS A C 1
ATOM 918 O O . LYS A 1 106 ? -5.432 4.987 20.713 1.00 95.62 106 LYS A O 1
ATOM 923 N N . TRP A 1 107 ? -7.147 3.529 20.754 1.00 96.88 107 TRP A N 1
ATOM 924 C CA . TRP A 1 107 ? -6.835 2.882 19.485 1.00 96.88 107 TRP A CA 1
ATOM 925 C C . TRP A 1 107 ? -6.904 3.867 18.320 1.00 96.88 107 TRP A C 1
ATOM 927 O O . TRP A 1 107 ? -5.986 3.901 17.505 1.00 96.88 107 TRP A O 1
ATOM 937 N N . LEU A 1 108 ? -7.939 4.709 18.280 1.00 94.75 108 LEU A N 1
ATOM 938 C CA . LEU A 1 108 ? -8.120 5.718 17.241 1.00 94.75 108 LEU A CA 1
ATOM 939 C C . LEU A 1 108 ? -6.966 6.729 17.230 1.00 94.75 108 LEU A C 1
ATOM 941 O O . LEU A 1 108 ? -6.355 6.936 16.189 1.00 94.75 108 LEU A O 1
ATOM 945 N N . LEU A 1 109 ? -6.614 7.291 18.391 1.00 94.19 109 LEU A N 1
ATOM 946 C CA . LEU A 1 109 ? -5.524 8.269 18.516 1.00 94.19 109 LEU A CA 1
ATOM 947 C C . LEU A 1 109 ? -4.149 7.670 18.182 1.00 94.19 109 LEU A C 1
ATOM 949 O O . LEU A 1 109 ? -3.322 8.324 17.557 1.00 94.19 109 LEU A O 1
ATOM 953 N N . LYS A 1 110 ? -3.894 6.405 18.550 1.00 95.12 110 LYS A N 1
ATOM 954 C CA . LYS A 1 110 ? -2.666 5.687 18.153 1.00 95.12 110 LYS A CA 1
ATOM 955 C C . LYS A 1 110 ? -2.539 5.596 16.628 1.00 95.12 110 LYS A C 1
ATOM 957 O O . LYS A 1 110 ? -1.434 5.664 16.092 1.00 95.12 110 LYS A O 1
ATOM 962 N N . ASN A 1 111 ? -3.668 5.387 15.962 1.00 94.50 111 ASN A N 1
ATOM 963 C CA . ASN A 1 111 ? -3.751 5.103 14.539 1.00 94.50 111 ASN A CA 1
ATOM 964 C C . ASN A 1 111 ? -3.976 6.352 13.676 1.00 94.50 111 ASN A C 1
ATOM 966 O O . ASN A 1 111 ? -3.929 6.235 12.458 1.00 94.50 111 ASN A O 1
ATOM 970 N N . GLU A 1 112 ? -4.172 7.528 14.279 1.00 92.25 112 GLU A N 1
ATOM 971 C CA . GLU A 1 112 ? -4.551 8.771 13.595 1.00 92.25 112 GLU A CA 1
ATOM 972 C C . GLU A 1 112 ? -3.613 9.122 12.442 1.00 92.25 112 GLU A C 1
ATOM 974 O O . GLU A 1 112 ? -4.063 9.242 11.309 1.00 92.25 112 GLU A O 1
ATOM 979 N N . LYS A 1 113 ? -2.300 9.150 12.702 1.00 89.12 113 LYS A N 1
ATOM 980 C CA . LYS A 1 113 ? -1.289 9.431 11.675 1.00 89.12 113 LYS A CA 1
ATOM 981 C C . LYS A 1 113 ? -1.419 8.507 10.459 1.00 89.12 113 LYS A C 1
ATOM 983 O O . LYS A 1 113 ? -1.355 8.961 9.325 1.00 89.12 113 LYS A O 1
ATOM 988 N N . TYR A 1 114 ? -1.570 7.204 10.692 1.00 87.75 114 TYR A N 1
ATOM 989 C CA . TYR A 1 114 ? -1.664 6.230 9.605 1.00 87.75 114 TYR A CA 1
ATOM 990 C C . TYR A 1 114 ? -3.009 6.326 8.896 1.00 87.75 114 TYR A C 1
ATOM 992 O O . TYR A 1 114 ? -3.051 6.244 7.675 1.00 87.75 114 TYR A O 1
ATOM 1000 N N . GLY A 1 115 ? -4.086 6.520 9.658 1.00 83.50 115 GLY A N 1
ATOM 1001 C CA . GLY A 1 115 ? -5.427 6.742 9.144 1.00 83.50 115 GLY A CA 1
ATOM 1002 C C . GLY A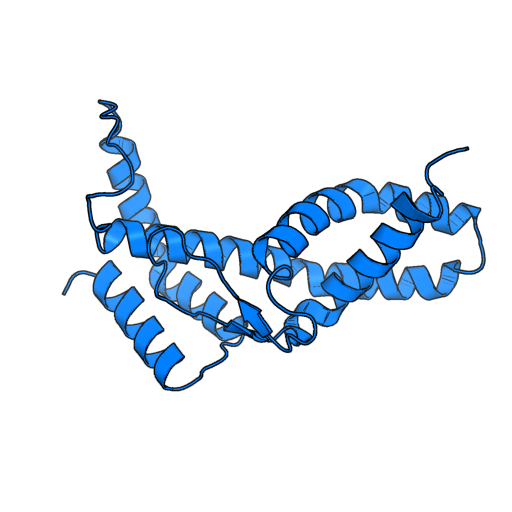 1 115 ? -5.458 7.931 8.198 1.00 83.50 115 GLY A C 1
ATOM 1003 O O . GLY A 1 115 ? -5.819 7.752 7.050 1.00 83.50 115 GLY A O 1
ATOM 1004 N N . GLU A 1 116 ? -5.016 9.112 8.619 1.00 84.12 116 GLU A N 1
ATOM 1005 C CA . GLU A 1 116 ? -5.055 10.322 7.789 1.00 84.12 116 GLU A CA 1
ATOM 1006 C C . GLU A 1 116 ? -4.141 10.237 6.558 1.00 84.12 116 GLU A C 1
ATOM 1008 O O . GLU A 1 116 ? -4.605 10.464 5.436 1.00 84.12 116 GLU A O 1
ATOM 1013 N N . ASP A 1 117 ? -2.870 9.855 6.745 1.00 82.12 117 ASP A N 1
ATOM 1014 C CA . ASP A 1 117 ? -1.884 9.785 5.657 1.00 82.12 117 ASP A CA 1
ATOM 1015 C C . ASP A 1 117 ? -2.313 8.769 4.576 1.00 82.12 117 ASP A C 1
ATOM 1017 O O . ASP A 1 117 ? -2.213 9.022 3.366 1.00 82.12 117 ASP A O 1
ATOM 1021 N N . ILE A 1 118 ? -2.808 7.600 5.001 1.00 82.62 118 ILE A N 1
ATOM 1022 C CA . ILE A 1 118 ? -3.196 6.515 4.091 1.00 82.62 118 ILE A CA 1
ATOM 1023 C C . ILE A 1 118 ? -4.600 6.741 3.534 1.00 82.62 118 ILE A C 1
ATOM 1025 O O . ILE A 1 118 ? -4.809 6.456 2.364 1.00 82.62 118 ILE A O 1
ATOM 1029 N N . LEU A 1 119 ? -5.550 7.290 4.295 1.00 77.56 119 LEU A N 1
ATOM 1030 C CA . LEU A 1 119 ? -6.895 7.595 3.788 1.00 77.56 119 LEU A CA 1
ATOM 1031 C C . LEU A 1 119 ? -6.822 8.608 2.644 1.00 77.56 119 LEU A C 1
ATOM 1033 O O . LEU A 1 119 ? -7.439 8.393 1.602 1.00 77.56 119 LEU A O 1
ATOM 1037 N N . GLY A 1 120 ? -6.035 9.676 2.816 1.00 73.69 120 GLY A N 1
ATOM 1038 C CA . GLY A 1 120 ? -5.863 10.707 1.796 1.00 73.69 120 GLY A CA 1
ATOM 1039 C C . GLY A 1 120 ? -5.253 10.153 0.510 1.00 73.69 120 GLY A C 1
ATOM 1040 O O . GLY A 1 120 ? -5.814 10.342 -0.565 1.00 73.69 120 GLY A O 1
ATOM 1041 N N . SER A 1 121 ? -4.136 9.430 0.617 1.00 73.75 121 SER A N 1
ATOM 1042 C CA . SER A 1 121 ? -3.484 8.832 -0.554 1.00 73.75 121 SER A CA 1
ATOM 1043 C C . SER A 1 121 ? -4.325 7.707 -1.168 1.00 73.75 121 SER A C 1
ATOM 1045 O O . SER A 1 121 ? -4.653 7.737 -2.347 1.00 73.75 121 SER A O 1
ATOM 1047 N N . PHE A 1 122 ? -4.775 6.736 -0.379 1.00 77.38 122 PHE A N 1
ATOM 1048 C CA . PHE A 1 122 ? -5.427 5.544 -0.911 1.00 77.38 122 PHE A CA 1
ATOM 1049 C C . PHE A 1 122 ? -6.787 5.827 -1.568 1.00 77.38 122 PHE A C 1
ATOM 1051 O O . PHE A 1 122 ? -7.068 5.291 -2.643 1.00 77.38 122 PHE A O 1
ATOM 1058 N N . ASN A 1 123 ? -7.628 6.671 -0.955 1.00 69.06 123 ASN A N 1
ATOM 1059 C CA . ASN A 1 123 ? -8.952 6.972 -1.506 1.00 69.06 123 ASN A CA 1
ATOM 1060 C C . ASN A 1 123 ? -8.856 7.789 -2.799 1.00 69.06 123 ASN A C 1
ATOM 1062 O O . ASN A 1 123 ? -9.498 7.422 -3.785 1.00 69.06 123 ASN A O 1
ATOM 1066 N N . LEU A 1 124 ? -8.038 8.850 -2.805 1.00 63.41 124 LEU A N 1
ATOM 1067 C CA . LEU A 1 124 ? -7.861 9.722 -3.971 1.00 63.41 124 LEU A CA 1
ATOM 1068 C C . LEU A 1 124 ? -7.175 8.996 -5.132 1.00 63.41 124 LEU A C 1
ATOM 1070 O O . LEU A 1 124 ? -7.553 9.184 -6.287 1.00 63.41 124 LEU A O 1
ATOM 1074 N N . ASP A 1 125 ? -6.181 8.159 -4.834 1.00 67.00 125 ASP A N 1
ATOM 1075 C CA . ASP A 1 125 ? -5.357 7.555 -5.877 1.00 67.00 125 ASP A CA 1
ATOM 1076 C C . ASP A 1 125 ? -5.991 6.291 -6.481 1.00 67.00 125 ASP A C 1
ATOM 1078 O O . ASP A 1 125 ? -5.771 6.015 -7.662 1.00 67.00 125 ASP A O 1
ATOM 1082 N N . TYR A 1 126 ? -6.781 5.522 -5.712 1.00 69.69 126 TYR A N 1
ATOM 1083 C CA . TYR A 1 126 ? -7.142 4.150 -6.108 1.00 69.69 126 TYR A CA 1
ATOM 1084 C C . TYR A 1 126 ? -8.632 3.783 -6.062 1.00 69.69 126 TYR A C 1
ATOM 1086 O O . TYR A 1 126 ? -9.006 2.793 -6.700 1.00 69.69 126 TYR A O 1
ATOM 1094 N N . LEU A 1 127 ? -9.486 4.514 -5.334 1.00 63.09 127 LEU A N 1
ATOM 1095 C CA . LEU A 1 127 ? -10.886 4.110 -5.107 1.00 63.09 127 LEU A CA 1
ATOM 1096 C C . LEU A 1 127 ? -11.943 4.995 -5.794 1.00 63.09 127 LEU A C 1
ATOM 1098 O O . LEU A 1 127 ? -13.091 4.566 -5.897 1.00 63.09 127 LEU A O 1
ATOM 1102 N N . ASP A 1 128 ? -11.583 6.164 -6.330 1.00 55.81 128 ASP A N 1
ATOM 1103 C CA . ASP A 1 128 ? -12.544 7.181 -6.809 1.00 55.81 128 ASP A CA 1
ATOM 1104 C C . ASP A 1 128 ? -13.132 6.946 -8.226 1.00 55.81 128 ASP A C 1
ATOM 1106 O O . ASP A 1 128 ? -13.644 7.866 -8.860 1.00 55.81 128 ASP A O 1
ATOM 1110 N N . TYR A 1 129 ? -13.067 5.721 -8.772 1.00 55.78 129 TYR A N 1
ATOM 1111 C CA . TYR A 1 129 ? -13.382 5.487 -10.196 1.00 55.78 129 TYR A CA 1
ATOM 1112 C C . TYR A 1 129 ? -14.620 4.612 -10.497 1.00 55.78 129 TYR A C 1
ATOM 1114 O O . TYR A 1 129 ? -15.161 4.747 -11.594 1.00 55.78 129 TYR A O 1
ATOM 1122 N N . ASP A 1 130 ? -15.127 3.760 -9.585 1.00 52.72 130 ASP A N 1
ATOM 1123 C CA . ASP A 1 130 ? -16.417 3.051 -9.782 1.00 52.72 130 ASP A CA 1
ATOM 1124 C C . ASP A 1 130 ? -16.989 2.426 -8.486 1.00 52.72 130 ASP A C 1
ATOM 1126 O O . ASP A 1 130 ? -16.266 2.101 -7.549 1.00 52.72 130 ASP A O 1
ATOM 1130 N N . LYS A 1 131 ? -18.302 2.166 -8.434 1.00 49.06 131 LYS A N 1
ATOM 1131 C CA . LYS A 1 131 ? -19.010 1.630 -7.247 1.00 49.06 131 LYS A CA 1
ATOM 1132 C C . LYS A 1 131 ? -18.858 0.111 -7.043 1.00 49.06 131 LYS A C 1
ATOM 1134 O O . LYS A 1 131 ? -19.377 -0.423 -6.064 1.00 49.06 131 LYS A O 1
ATOM 1139 N N . GLN A 1 132 ? -18.181 -0.597 -7.952 1.00 53.75 132 GLN A N 1
ATOM 1140 C CA . GLN A 1 132 ? -17.989 -2.059 -7.911 1.00 53.75 132 GLN A CA 1
ATOM 1141 C C . GLN A 1 132 ? -16.582 -2.502 -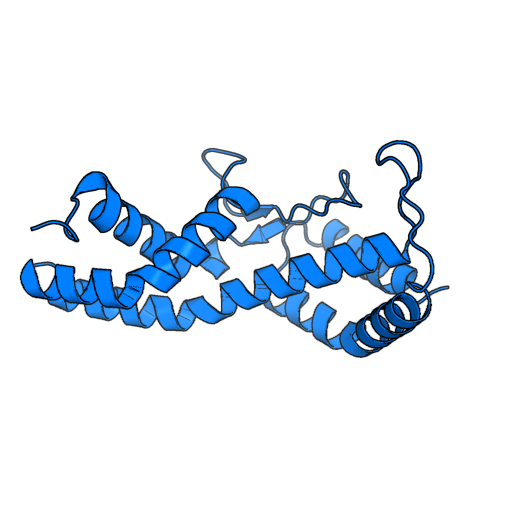8.361 1.00 53.75 132 GLN A C 1
ATOM 1143 O O . GLN A 1 132 ? -16.430 -3.519 -9.045 1.00 53.75 132 GLN A O 1
ATOM 1148 N N . VAL A 1 133 ? -15.523 -1.760 -8.016 1.00 61.56 133 VAL A N 1
ATOM 1149 C CA . VAL A 1 133 ? -14.176 -2.131 -8.481 1.00 61.56 133 VAL A CA 1
ATOM 1150 C C . VAL A 1 133 ? -13.597 -3.299 -7.670 1.00 61.56 133 VAL A C 1
ATOM 1152 O O . VAL A 1 133 ? -13.279 -3.185 -6.488 1.00 61.56 133 VAL A O 1
ATOM 1155 N N . ASN A 1 134 ? -13.400 -4.443 -8.333 1.00 67.94 134 ASN A N 1
ATOM 1156 C CA . ASN A 1 134 ? -12.619 -5.575 -7.804 1.00 67.94 134 ASN A CA 1
ATOM 1157 C C . ASN A 1 134 ? -11.095 -5.378 -7.967 1.00 67.94 134 ASN A C 1
ATOM 1159 O O . ASN A 1 134 ? -10.299 -6.252 -7.613 1.00 67.94 134 ASN A O 1
ATOM 1163 N N . HIS A 1 135 ? -10.684 -4.249 -8.536 1.00 75.06 135 HIS A N 1
ATOM 1164 C CA . HIS A 1 135 ? -9.305 -3.899 -8.840 1.00 75.06 135 HIS A CA 1
ATOM 1165 C C . HIS A 1 135 ? -9.023 -2.433 -8.487 1.00 75.06 135 HIS A C 1
ATOM 1167 O O . HIS A 1 135 ? -9.948 -1.658 -8.301 1.00 75.06 135 HIS A O 1
ATOM 1173 N N . LEU A 1 136 ? -7.755 -2.061 -8.363 1.00 80.31 136 LEU A N 1
ATOM 1174 C CA . LEU A 1 136 ? -7.315 -0.682 -8.152 1.00 80.31 136 LEU A CA 1
ATOM 1175 C C . LEU A 1 136 ? -6.602 -0.219 -9.417 1.00 80.31 136 LEU A C 1
ATOM 1177 O O . LEU A 1 136 ? -5.766 -0.962 -9.934 1.00 80.31 136 LEU A O 1
ATOM 1181 N N . ASN A 1 137 ? -6.945 0.963 -9.923 1.00 82.06 137 ASN A N 1
ATOM 1182 C CA . ASN A 1 137 ? -6.282 1.559 -11.081 1.00 82.06 137 ASN A CA 1
ATOM 1183 C C . ASN A 1 137 ? -5.069 2.369 -10.624 1.00 82.06 137 ASN A C 1
ATOM 1185 O O . ASN A 1 137 ? -5.198 3.200 -9.734 1.00 82.06 137 ASN A O 1
ATOM 1189 N N . ILE A 1 138 ? -3.912 2.156 -11.240 1.00 81.31 138 ILE A N 1
ATOM 1190 C CA . ILE A 1 138 ? -2.710 2.943 -10.963 1.00 81.31 138 ILE A CA 1
ATOM 1191 C C . ILE A 1 138 ? -2.655 4.075 -11.983 1.00 81.31 138 ILE A C 1
ATOM 1193 O O . ILE A 1 138 ? -2.373 3.849 -13.163 1.00 81.31 138 ILE A O 1
ATOM 1197 N N . PHE A 1 139 ? -2.928 5.297 -11.532 1.00 79.12 139 PHE A N 1
ATOM 1198 C CA . PHE A 1 139 ? -2.812 6.473 -12.381 1.00 79.12 139 PHE A CA 1
ATOM 1199 C C . PHE A 1 139 ? -1.341 6.837 -12.600 1.00 79.12 139 PHE A C 1
ATOM 1201 O O . PHE A 1 139 ? -0.603 7.073 -11.653 1.00 79.12 139 PHE A O 1
ATOM 1208 N N . VAL A 1 140 ? -0.921 6.913 -13.864 1.00 78.31 140 VAL A N 1
ATOM 1209 C CA . VAL A 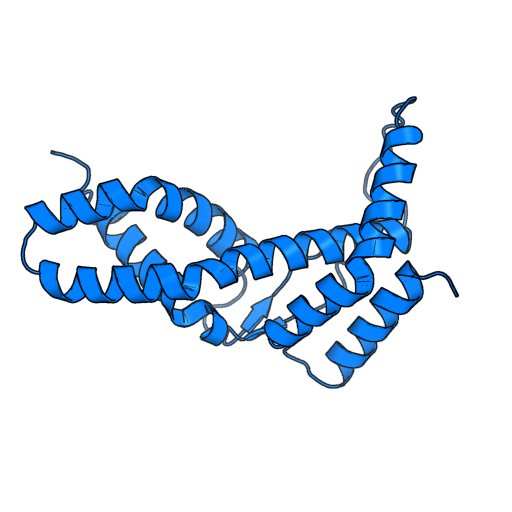1 140 ? 0.444 7.298 -14.245 1.00 78.31 140 VAL A CA 1
ATOM 1210 C C . VAL A 1 140 ? 0.373 8.608 -15.037 1.00 78.31 140 VAL A C 1
ATOM 1212 O O . VAL A 1 140 ? -0.072 8.580 -16.193 1.00 78.31 140 VAL A O 1
ATOM 1215 N N . PRO A 1 141 ? 0.816 9.751 -14.477 1.00 74.75 141 PRO A N 1
ATOM 1216 C CA . PRO A 1 141 ? 0.618 11.074 -15.079 1.00 74.75 141 PRO A CA 1
ATOM 1217 C C . PRO A 1 141 ? 1.133 11.192 -16.520 1.00 74.75 141 PRO A C 1
ATOM 1219 O O . PRO A 1 141 ? 0.408 11.626 -17.421 1.00 74.75 141 PRO A O 1
ATOM 1222 N N . SER A 1 142 ? 2.358 10.729 -16.772 1.00 76.06 142 SER A N 1
ATOM 1223 C CA . SER A 1 142 ? 2.976 10.709 -18.107 1.00 76.06 142 SER A CA 1
ATOM 1224 C C . SER A 1 142 ? 2.404 9.653 -19.060 1.00 76.06 142 SER A C 1
ATOM 1226 O O . SER A 1 142 ? 2.753 9.615 -20.242 1.00 76.06 142 SER A O 1
ATOM 1228 N N . SER A 1 143 ? 1.526 8.767 -18.590 1.00 71.06 143 SER A N 1
ATOM 1229 C CA . SER A 1 143 ? 0.979 7.665 -19.381 1.00 71.06 143 SER A CA 1
ATOM 1230 C C . SER A 1 143 ? -0.534 7.542 -19.214 1.00 71.06 143 SER A C 1
ATOM 1232 O O . SER A 1 143 ? -1.035 6.459 -18.942 1.00 71.06 143 SER A O 1
ATOM 1234 N N . LYS A 1 144 ? -1.277 8.621 -19.509 1.00 66.56 144 LYS A N 1
ATOM 1235 C CA . LYS A 1 144 ? -2.759 8.688 -19.451 1.00 66.56 144 LYS A CA 1
ATOM 1236 C C . LYS A 1 144 ? -3.519 7.574 -20.204 1.00 66.56 144 LYS A C 1
ATOM 1238 O O . LYS A 1 144 ? -4.723 7.448 -20.041 1.00 66.56 144 LYS A O 1
ATOM 1243 N N . LYS A 1 145 ? -2.852 6.808 -21.078 1.00 69.69 145 LYS A N 1
ATOM 1244 C CA . LYS A 1 145 ? -3.434 5.688 -21.850 1.00 69.69 145 LYS A CA 1
ATOM 1245 C C . LYS A 1 145 ? -3.075 4.304 -21.300 1.00 69.69 145 LYS A C 1
ATOM 1247 O O . LYS A 1 145 ? -3.473 3.305 -21.891 1.00 69.69 145 LYS A O 1
ATOM 1252 N N . LEU A 1 146 ? -2.239 4.237 -20.267 1.00 73.44 146 LEU A N 1
ATOM 1253 C CA . LEU A 1 146 ? -1.776 2.983 -19.698 1.00 73.44 146 LEU A CA 1
ATOM 1254 C C . LEU A 1 146 ? -2.703 2.599 -18.548 1.00 73.44 146 LEU A C 1
ATOM 1256 O O . LEU A 1 146 ? -2.651 3.196 -17.481 1.00 73.44 146 LEU A O 1
ATOM 1260 N N . GLU A 1 147 ? -3.556 1.614 -18.795 1.00 78.69 147 GLU A N 1
ATOM 1261 C CA . GLU A 1 147 ? -4.455 1.059 -17.788 1.00 78.69 147 GLU A CA 1
ATOM 1262 C C . GLU A 1 147 ? -3.725 -0.056 -17.038 1.00 78.69 147 GLU A C 1
ATOM 1264 O O . GLU A 1 147 ? -3.466 -1.129 -17.594 1.00 78.69 147 GLU A O 1
ATOM 1269 N N . ILE A 1 148 ? -3.341 0.211 -15.789 1.00 84.94 148 ILE A N 1
ATOM 1270 C CA . ILE A 1 148 ? -2.682 -0.771 -14.929 1.00 84.94 148 ILE A CA 1
ATOM 1271 C C . ILE A 1 148 ? -3.587 -1.038 -13.745 1.00 84.94 148 ILE A C 1
ATOM 1273 O O . ILE A 1 148 ? -3.891 -0.137 -12.969 1.00 84.94 148 ILE A O 1
ATOM 1277 N N . PHE A 1 149 ? -3.964 -2.300 -13.585 1.00 87.50 149 PHE A N 1
ATOM 1278 C CA . PHE A 1 149 ? -4.848 -2.716 -12.513 1.00 87.50 149 PHE A CA 1
ATOM 1279 C C . PHE A 1 149 ? -4.149 -3.683 -11.565 1.00 87.50 149 PHE A C 1
ATOM 1281 O O . PHE A 1 149 ? -3.426 -4.573 -12.015 1.00 87.50 149 PHE A O 1
ATOM 1288 N N . VAL A 1 150 ? -4.418 -3.562 -10.267 1.00 88.44 150 VAL A N 1
ATOM 1289 C CA . VAL A 1 150 ? -4.041 -4.557 -9.245 1.00 88.44 150 VAL A CA 1
ATOM 1290 C C . VAL A 1 150 ? -5.262 -5.076 -8.511 1.00 88.44 150 VAL A C 1
ATOM 1292 O O . VAL A 1 150 ? -6.316 -4.447 -8.534 1.00 88.44 150 VAL A O 1
ATOM 1295 N N . LYS A 1 151 ? -5.170 -6.244 -7.873 1.00 88.44 151 LYS A N 1
ATOM 1296 C CA . LYS A 1 151 ? -6.321 -6.811 -7.161 1.00 88.44 151 LYS A CA 1
ATOM 1297 C C . LYS A 1 151 ? -6.601 -6.019 -5.885 1.00 88.44 151 LYS A C 1
ATOM 1299 O O . LYS A 1 151 ? -5.759 -5.968 -4.997 1.00 88.44 151 LYS A O 1
ATOM 1304 N N . ARG A 1 152 ? -7.831 -5.514 -5.724 1.00 86.94 152 ARG A N 1
ATOM 1305 C CA . ARG A 1 152 ? -8.263 -4.845 -4.479 1.00 86.94 152 ARG A CA 1
ATOM 1306 C C . ARG A 1 152 ? -8.153 -5.769 -3.263 1.00 86.94 152 ARG A C 1
ATOM 1308 O O . ARG A 1 152 ? -7.900 -5.307 -2.160 1.00 86.94 152 ARG A O 1
ATOM 1315 N N . SER A 1 153 ? -8.306 -7.079 -3.465 1.00 90.25 153 SER A N 1
ATOM 1316 C CA . SER A 1 153 ? -8.180 -8.078 -2.398 1.00 90.25 153 SER A CA 1
ATOM 1317 C C . SER A 1 153 ? -6.778 -8.173 -1.793 1.00 90.25 153 SER A C 1
ATOM 1319 O O . SER A 1 153 ? -6.659 -8.688 -0.690 1.00 90.25 153 SER A O 1
ATOM 1321 N N . GLU A 1 154 ? -5.731 -7.710 -2.488 1.00 92.56 154 GLU A N 1
ATOM 1322 C CA . GLU A 1 154 ? -4.381 -7.609 -1.903 1.00 92.56 154 GLU A CA 1
ATOM 1323 C C . GLU A 1 154 ? -4.282 -6.459 -0.885 1.00 92.56 154 GLU A C 1
ATOM 1325 O O . GLU A 1 154 ? -3.309 -6.391 -0.155 1.00 92.56 154 GLU A O 1
ATOM 1330 N N . PHE A 1 155 ? -5.303 -5.599 -0.788 1.00 92.38 155 PHE A N 1
ATOM 1331 C CA . PHE A 1 155 ? -5.387 -4.481 0.159 1.00 92.38 155 PHE A CA 1
ATOM 1332 C C . PHE A 1 155 ? -6.578 -4.613 1.121 1.00 92.38 155 PHE A C 1
ATOM 1334 O O . PHE A 1 155 ? -7.172 -3.620 1.551 1.00 92.38 155 PHE A O 1
ATOM 1341 N N . ALA A 1 156 ? -7.023 -5.845 1.385 1.00 92.69 156 ALA A N 1
ATOM 1342 C CA . ALA A 1 156 ? -8.272 -6.088 2.100 1.00 92.69 156 ALA A CA 1
ATOM 1343 C C . ALA A 1 156 ? -8.256 -5.518 3.527 1.00 92.69 156 ALA A C 1
ATOM 1345 O O . ALA A 1 156 ? -9.268 -4.963 3.964 1.00 92.69 156 ALA A O 1
ATOM 1346 N N . ASN A 1 157 ? -7.128 -5.621 4.240 1.00 95.19 157 ASN A N 1
ATOM 1347 C CA . ASN A 1 157 ? -7.031 -5.107 5.602 1.00 95.19 157 ASN A CA 1
ATOM 1348 C C . ASN A 1 157 ? -6.911 -3.587 5.610 1.00 95.19 157 ASN A C 1
ATOM 1350 O O . ASN A 1 157 ? -7.580 -2.954 6.419 1.00 95.19 157 ASN A O 1
ATOM 1354 N N . THR A 1 158 ? -6.144 -3.000 4.687 1.00 92.88 158 THR A N 1
ATOM 1355 C CA . THR A 1 158 ? -6.045 -1.543 4.513 1.00 92.88 158 THR A CA 1
ATOM 1356 C C . THR A 1 158 ? -7.424 -0.951 4.286 1.00 92.88 158 THR A C 1
ATOM 1358 O O . THR A 1 158 ? -7.863 -0.100 5.050 1.00 92.88 158 THR A O 1
ATOM 1361 N N . VAL A 1 159 ? -8.156 -1.460 3.294 1.00 90.38 159 VAL A N 1
ATOM 1362 C CA . VAL A 1 159 ? -9.515 -1.003 2.988 1.00 90.38 159 VAL A CA 1
ATOM 1363 C C . VAL A 1 159 ? -10.416 -1.105 4.217 1.00 90.38 159 VAL A C 1
ATOM 1365 O O . VAL A 1 159 ? -11.093 -0.142 4.569 1.00 90.38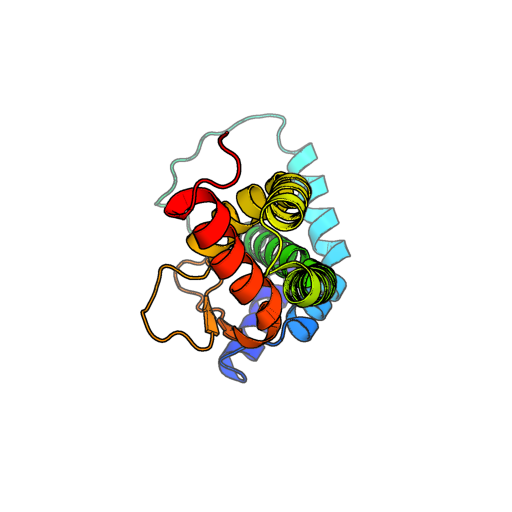 159 VAL A O 1
ATOM 1368 N N . LYS A 1 160 ? -10.418 -2.256 4.900 1.00 92.75 160 LYS A N 1
ATOM 1369 C CA . LYS A 1 160 ? -11.302 -2.466 6.051 1.00 92.75 160 LYS A CA 1
ATOM 1370 C C . LYS A 1 160 ? -10.936 -1.580 7.240 1.00 92.75 160 LYS A C 1
ATOM 1372 O O . LYS A 1 160 ? -11.827 -1.098 7.938 1.00 92.75 160 LYS A O 1
ATOM 1377 N N . PHE A 1 161 ? -9.644 -1.379 7.472 1.00 94.88 161 PHE A N 1
ATOM 1378 C CA . PHE A 1 161 ? -9.137 -0.471 8.487 1.00 94.88 161 PHE A CA 1
ATOM 1379 C C . PHE A 1 161 ? -9.577 0.964 8.199 1.00 94.88 161 PHE A C 1
ATOM 1381 O O . PHE A 1 161 ? -10.122 1.599 9.097 1.00 94.88 161 PHE A O 1
ATOM 1388 N N . LEU A 1 162 ? -9.414 1.443 6.961 1.00 91.38 162 LEU A N 1
ATOM 1389 C CA . LEU A 1 162 ? -9.807 2.797 6.563 1.00 91.38 162 LEU A CA 1
ATOM 1390 C C . LEU A 1 162 ? -11.311 3.028 6.743 1.00 91.38 162 LEU A C 1
ATOM 1392 O O . LEU A 1 162 ? -11.685 4.033 7.334 1.00 91.38 162 LEU A O 1
ATOM 1396 N N . GLU A 1 163 ? -12.162 2.075 6.344 1.00 90.75 163 GLU A N 1
ATOM 1397 C CA . GLU A 1 163 ? -13.619 2.149 6.566 1.00 90.75 163 GLU A CA 1
ATOM 1398 C C . GLU A 1 163 ? -13.972 2.308 8.058 1.00 90.75 163 GLU A C 1
ATOM 1400 O O . GLU A 1 163 ? -14.830 3.107 8.431 1.00 90.75 163 GLU A O 1
ATOM 1405 N N . ILE A 1 164 ? -13.320 1.532 8.933 1.00 94.06 164 ILE A N 1
ATOM 1406 C CA . ILE A 1 164 ? -13.558 1.599 10.383 1.00 94.06 164 ILE A CA 1
ATOM 1407 C C . ILE A 1 164 ? -13.017 2.910 10.950 1.00 94.06 164 ILE A C 1
ATOM 1409 O O . ILE A 1 164 ? -13.690 3.552 11.755 1.00 94.06 164 ILE A O 1
ATOM 1413 N N . PHE A 1 165 ? -11.813 3.307 10.545 1.00 93.88 165 PHE A N 1
ATOM 1414 C CA . PHE A 1 165 ? -11.181 4.536 10.998 1.00 93.88 165 PHE A CA 1
ATOM 1415 C C . PHE A 1 165 ? -12.029 5.754 10.620 1.00 93.88 165 PHE A C 1
ATOM 1417 O O . PHE A 1 165 ? -12.337 6.560 11.492 1.00 93.88 165 PHE A O 1
ATOM 1424 N N . GLU A 1 166 ? -12.475 5.846 9.365 1.00 90.50 166 GLU A N 1
ATOM 1425 C CA . GLU A 1 166 ? -13.311 6.937 8.857 1.00 90.50 166 GLU A CA 1
ATOM 1426 C C . GLU A 1 166 ? -14.614 7.061 9.661 1.00 90.50 166 GLU A C 1
ATOM 1428 O O . GLU A 1 166 ? -14.942 8.139 10.161 1.00 90.50 166 GLU A O 1
ATOM 1433 N N . TYR A 1 167 ? -15.297 5.937 9.891 1.00 92.62 167 TYR A N 1
ATOM 1434 C CA . TYR A 1 167 ? -16.509 5.886 10.706 1.00 92.62 167 TYR A CA 1
ATOM 1435 C C . TYR A 1 167 ? -16.269 6.347 12.155 1.00 92.62 167 TYR A C 1
ATOM 1437 O O . TYR A 1 167 ? -17.036 7.137 12.710 1.00 92.62 167 TYR A O 1
ATOM 1445 N N . LEU A 1 168 ? -15.205 5.870 12.806 1.00 93.12 168 LEU A N 1
ATOM 1446 C CA . LEU A 1 168 ? -14.920 6.230 14.199 1.00 93.12 168 LEU A CA 1
ATOM 1447 C C . LEU A 1 168 ? -14.446 7.682 14.344 1.00 93.12 168 LEU A C 1
ATOM 1449 O O . LEU A 1 168 ? -14.780 8.342 15.335 1.00 93.12 168 LEU A O 1
ATOM 1453 N N . TYR A 1 169 ? -13.662 8.164 13.381 1.00 91.50 169 TYR A N 1
ATOM 1454 C CA . TYR A 1 169 ? -13.049 9.483 13.415 1.00 91.50 169 TYR A CA 1
ATOM 1455 C C . TYR A 1 169 ? -14.025 10.575 12.988 1.00 91.50 169 TYR A C 1
ATOM 1457 O O . TYR A 1 169 ? -14.229 11.515 13.750 1.00 91.50 169 TYR A O 1
ATOM 1465 N N . TRP A 1 170 ? -14.649 10.455 11.816 1.00 87.88 170 TRP A N 1
ATOM 1466 C CA . TRP A 1 170 ? -15.471 11.520 11.236 1.00 87.88 170 TRP A CA 1
ATOM 1467 C C . TRP A 1 170 ? -16.944 11.404 11.611 1.00 87.88 170 TRP A C 1
ATOM 1469 O O . TRP A 1 170 ? -17.562 12.409 11.945 1.00 87.88 170 TRP A O 1
ATOM 1479 N N . GLU A 1 171 ? -17.518 10.197 11.599 1.00 89.75 171 GLU A N 1
ATOM 1480 C CA . GLU A 1 171 ? -18.952 10.039 11.888 1.00 89.75 171 GLU A CA 1
ATOM 1481 C C . GLU A 1 171 ? -19.248 9.976 13.388 1.00 89.75 171 GLU A C 1
ATOM 1483 O O . GLU A 1 171 ? -20.236 10.539 13.863 1.00 89.75 171 GLU A O 1
ATOM 1488 N N . LYS A 1 172 ? -18.417 9.259 14.153 1.00 91.75 172 LYS A N 1
ATOM 1489 C CA . LYS A 1 172 ? -18.583 9.133 15.610 1.00 91.75 172 LYS A CA 1
ATOM 1490 C C . LYS A 1 172 ? -17.818 10.165 16.414 1.00 91.75 172 LYS A C 1
ATOM 1492 O O . LYS A 1 172 ? -18.081 10.269 17.612 1.00 91.75 172 LYS A O 1
ATOM 1497 N N . GLU A 1 173 ? -16.892 10.882 15.783 1.00 90.69 173 GLU A N 1
ATOM 1498 C CA . GLU A 1 173 ? -16.073 11.918 16.412 1.00 90.69 173 GLU A CA 1
ATOM 1499 C C . GLU A 1 173 ? -15.465 11.471 17.752 1.00 90.69 173 GLU A C 1
ATOM 1501 O O . GLU A 1 173 ? -15.350 12.258 18.690 1.00 90.69 173 GLU A O 1
ATOM 1506 N N . LEU A 1 174 ? -15.070 10.194 17.878 1.00 90.25 174 LEU A N 1
ATOM 1507 C CA . LEU A 1 174 ? -14.610 9.635 19.161 1.00 90.25 174 LEU A CA 1
ATOM 1508 C C . LEU A 1 174 ? -13.330 10.298 19.685 1.00 90.25 174 LEU A C 1
ATOM 1510 O O . LEU A 1 174 ? -13.022 10.193 20.874 1.00 90.25 174 LEU A O 1
ATOM 1514 N N . HIS A 1 175 ? -12.595 10.983 18.813 1.00 85.25 175 HIS A N 1
ATOM 1515 C CA . HIS A 1 175 ? -11.440 11.790 19.179 1.00 85.25 175 HIS A CA 1
ATOM 1516 C C . HIS A 1 175 ? -11.837 13.019 20.025 1.00 85.25 175 HIS A C 1
ATOM 1518 O O . HIS A 1 175 ? -11.063 13.440 20.888 1.00 85.25 175 HIS A O 1
ATOM 1524 N N . LYS A 1 176 ? -13.061 13.545 19.870 1.00 81.56 176 LYS A N 1
ATOM 1525 C CA . LYS A 1 176 ? -13.585 14.672 20.659 1.00 81.56 176 LYS A CA 1
ATOM 1526 C C . LYS A 1 176 ? -14.037 14.207 22.053 1.00 81.56 176 LYS A C 1
ATOM 1528 O O . LYS A 1 176 ? -14.226 13.013 22.304 1.00 81.56 176 LYS A O 1
ATOM 1533 N N . ASN A 1 177 ? -14.080 15.138 23.005 1.00 61.81 177 ASN A N 1
ATOM 1534 C CA . ASN A 1 177 ? -14.502 14.883 24.391 1.00 61.81 177 ASN A CA 1
ATOM 1535 C C . ASN A 1 177 ? -16.013 15.027 24.538 1.00 61.81 177 ASN A C 1
ATOM 1537 O O . ASN A 1 177 ? -16.532 16.057 24.059 1.00 61.81 177 ASN A O 1
#

Foldseek 3Di:
DDPLVVLVVVVVVCCVVPVADELVVLVVSLVVCVVVLVVLVVVVVVVVPDDDDDDDDDDQDDSSLQSNLSNVLSVVVNVLLVCLVVLVVLVVVCVVCVVPLVVVLVSLVVCVVVLVVCLVCPCVQFPPPDPDDQWTFGDRPSCNPDTYTYGCVSCVSVVVSNVVSCCCCPVVVSNPD

Secondary structure (DSSP, 8-state):
--HHHHHHHHHHHHHHH-SEE-HHHHHHHHHHHHHHHHHHHHHHHHHTTS-----SSSSPPPHHHHHHHHHHHHHHHHHHHTTHHHHHHHHHHHHHHTT-HHHHHHHHHHHHHHHHHHHHHHIIIIITT-TT-SEEE---GGGTT---EEEGGGGHHHHHHHHHHHIIIIIS-TT--

pLDDT: mean 83.83, std 14.21, range [39.44, 97.88]

Organism: NCBI:txid2920386

Radius of gyration: 19.68 Å; chains: 1; bounding box: 42×37×53 Å

Sequence (177 aa):
MDIATQAIDLLNNWIKKDKVLLIAKIEFWLLKYYHPYREIIMLKSIENGEECFKLPDEIKPKPEERFLDLYLEFEKLCSLHRFENYFEQELSHYREIVQSREELKKWLLKNEKYGEDILGSFNLDYLDYDKQVNHLNIFVPSSKKLEIFVKRSEFANTVKFLEIFEYLYWEKELHKN